Protein AF-A0A1F7PL13-F1 (afdb_monomer)

Sequence (61 aa):
MRRRVDLRAGMAVQGVPVCTIVHGRVVMRDGRLLGPPGWGRPVSPAVPAADGREAARARHA

pLDDT: mean 84.4, std 16.2, range [50.12, 98.5]

Secondary structure (DSSP, 8-state):
-PPP--TTTT---S---SEEEETTEEEEETTEE-PPTT-----PPPPPP--HHHHHHTT--

Solvent-accessible surface area (backbone atoms only — not comparable to full-atom values): 4408 Å² total; per-residue (Å²): 136,83,86,87,82,63,99,62,72,90,66,87,75,89,81,75,75,57,64,43,73,58,97,92,36,73,31,30,46,75,84,39,80,64,56,60,90,77,75,72,74,96,76,81,80,75,74,72,73,74,55,70,63,63,65,54,56,66,76,77,111

Radius of gyration: 21.25 Å; Cα contacts (8 Å, |Δi|>4): 31; chains: 1; bounding box: 35×42×53 Å

Mean predicted aligned error: 10.83 Å

Structure (mmCIF, N/CA/C/O backbone):
data_AF-A0A1F7PL13-F1
#
_entry.id   AF-A0A1F7PL13-F1
#
loop_
_atom_site.group_PDB
_atom_site.id
_atom_site.type_symbol
_atom_site.label_atom_id
_atom_site.label_alt_id
_atom_site.label_comp_id
_atom_site.label_asym_id
_atom_site.label_entity_id
_atom_site.label_seq_id
_atom_site.pdbx_PDB_ins_code
_atom_site.Cartn_x
_atom_site.Cartn_y
_atom_site.Cartn_z
_atom_site.occupancy
_atom_site.B_iso_or_equiv
_atom_site.auth_seq_id
_atom_site.auth_comp_id
_atom_site.auth_asym_id
_atom_site.auth_atom_id
_atom_site.pdbx_PDB_model_num
ATOM 1 N N . MET A 1 1 ? 17.567 -0.475 25.566 1.00 52.12 1 MET A N 1
ATOM 2 C CA . MET A 1 1 ? 16.288 -0.501 24.816 1.00 52.12 1 MET A CA 1
ATOM 3 C C . MET A 1 1 ? 16.024 0.906 24.277 1.00 52.12 1 MET A C 1
ATOM 5 O O . MET A 1 1 ? 15.983 1.828 25.079 1.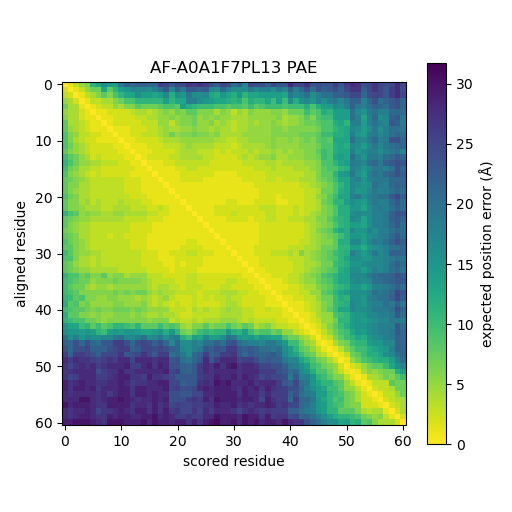00 52.12 1 MET A O 1
ATOM 9 N N . ARG A 1 2 ? 15.961 1.126 22.953 1.00 75.31 2 ARG A N 1
ATOM 10 C CA . ARG A 1 2 ? 15.696 2.468 22.382 1.00 75.31 2 ARG A CA 1
ATOM 11 C C . ARG A 1 2 ? 14.185 2.719 22.349 1.00 75.31 2 ARG A C 1
ATOM 13 O O . ARG A 1 2 ? 13.449 1.847 21.891 1.00 75.31 2 ARG A O 1
ATOM 20 N N . ARG A 1 3 ? 13.720 3.885 22.817 1.00 80.69 3 ARG A N 1
ATOM 21 C CA . ARG A 1 3 ? 12.312 4.287 22.646 1.00 80.69 3 ARG A CA 1
ATOM 22 C C . ARG A 1 3 ? 12.031 4.496 21.159 1.00 80.69 3 ARG A C 1
ATOM 24 O O . ARG A 1 3 ? 12.802 5.166 20.478 1.00 80.69 3 ARG A O 1
ATOM 31 N N . ARG A 1 4 ? 10.932 3.920 20.668 1.00 84.25 4 ARG A N 1
ATOM 32 C CA . ARG A 1 4 ? 10.384 4.248 19.349 1.00 84.25 4 ARG A CA 1
ATOM 33 C C . ARG A 1 4 ? 9.550 5.513 19.495 1.00 84.25 4 ARG A C 1
ATOM 35 O O . ARG A 1 4 ? 8.725 5.594 20.400 1.00 84.25 4 ARG A O 1
ATOM 42 N N . VAL A 1 5 ? 9.800 6.484 18.631 1.00 89.44 5 VAL A N 1
ATOM 43 C CA . VAL A 1 5 ? 9.059 7.742 18.571 1.00 89.44 5 VAL A CA 1
ATOM 44 C C . VAL A 1 5 ? 8.517 7.863 17.158 1.00 89.44 5 VAL A C 1
ATOM 46 O O . VAL A 1 5 ? 9.254 7.645 16.199 1.00 89.44 5 VAL A O 1
ATOM 49 N N . ASP A 1 6 ? 7.236 8.190 17.049 1.00 92.56 6 ASP A N 1
ATOM 50 C CA . ASP A 1 6 ? 6.597 8.580 15.801 1.00 92.56 6 ASP A CA 1
ATOM 51 C C . ASP A 1 6 ? 6.186 10.045 15.949 1.00 92.56 6 ASP A C 1
ATOM 53 O O . ASP A 1 6 ? 5.416 10.395 16.844 1.00 92.56 6 ASP A O 1
ATOM 57 N N . LEU A 1 7 ? 6.729 10.901 15.082 1.00 94.75 7 LEU A N 1
ATOM 58 C CA . LEU A 1 7 ? 6.468 12.342 15.077 1.00 94.75 7 LEU A CA 1
ATOM 59 C C . LEU A 1 7 ? 4.989 12.674 14.847 1.00 94.75 7 LEU A C 1
ATOM 61 O O . LEU A 1 7 ? 4.567 13.796 15.114 1.00 94.75 7 LEU A O 1
ATOM 65 N N . ARG A 1 8 ? 4.215 11.723 14.317 1.00 94.19 8 ARG A N 1
ATOM 66 C CA . ARG A 1 8 ? 2.805 11.890 13.970 1.00 94.19 8 ARG A CA 1
ATOM 67 C C . ARG A 1 8 ? 1.850 11.112 14.868 1.00 94.19 8 ARG A C 1
ATOM 69 O O . ARG A 1 8 ? 0.652 11.086 14.586 1.00 94.19 8 ARG A O 1
ATOM 76 N N . ALA A 1 9 ? 2.345 10.504 15.945 1.00 93.50 9 ALA A N 1
ATOM 77 C CA . ALA A 1 9 ? 1.505 9.767 16.881 1.00 93.50 9 ALA A CA 1
ATOM 78 C C . ALA A 1 9 ? 0.349 10.641 17.405 1.00 93.50 9 ALA A C 1
ATOM 80 O O . ALA A 1 9 ? 0.565 11.734 17.921 1.00 93.50 9 ALA A O 1
ATOM 81 N N . GLY A 1 10 ? -0.883 10.145 17.272 1.00 94.50 10 GLY A N 1
ATOM 82 C CA . GLY A 1 10 ? -2.092 10.823 17.753 1.00 94.50 10 GLY A CA 1
ATOM 83 C C . GLY A 1 10 ? -2.712 11.838 16.787 1.00 94.50 10 GLY A C 1
ATOM 84 O O . GLY A 1 10 ? -3.786 12.356 17.084 1.00 94.50 10 GLY A O 1
ATOM 85 N N . MET A 1 11 ? -2.105 12.109 15.628 1.00 97.19 11 MET A N 1
ATOM 86 C CA . MET A 1 11 ? -2.743 12.958 14.619 1.00 97.19 11 MET A CA 1
ATOM 87 C C . MET A 1 11 ? -3.858 12.211 13.880 1.00 97.19 11 MET A C 1
ATOM 89 O O . MET A 1 11 ? -3.642 11.125 13.341 1.00 97.19 11 MET A O 1
ATOM 93 N N . ALA A 1 12 ? -5.042 12.822 13.805 1.00 96.81 12 ALA A N 1
ATOM 94 C CA . ALA A 1 12 ? -6.120 12.351 12.943 1.00 96.81 12 ALA A CA 1
ATOM 95 C C . ALA A 1 12 ? -5.787 12.633 11.469 1.00 96.81 12 ALA A C 1
ATOM 97 O O . ALA A 1 12 ? -5.252 13.690 11.132 1.00 96.81 12 ALA A O 1
ATOM 98 N N . VAL A 1 13 ? -6.131 11.696 10.587 1.00 96.06 13 VAL A N 1
ATOM 99 C CA . VAL A 1 13 ? -5.955 11.830 9.135 1.00 96.06 13 VAL A CA 1
ATOM 100 C C . VAL A 1 13 ? -7.285 11.627 8.425 1.00 96.06 13 VAL A C 1
ATOM 102 O O . VAL A 1 13 ? -8.152 10.896 8.904 1.00 96.06 13 VAL A O 1
ATOM 105 N N . GLN A 1 14 ? -7.445 12.270 7.273 1.00 97.50 14 GLN A N 1
ATOM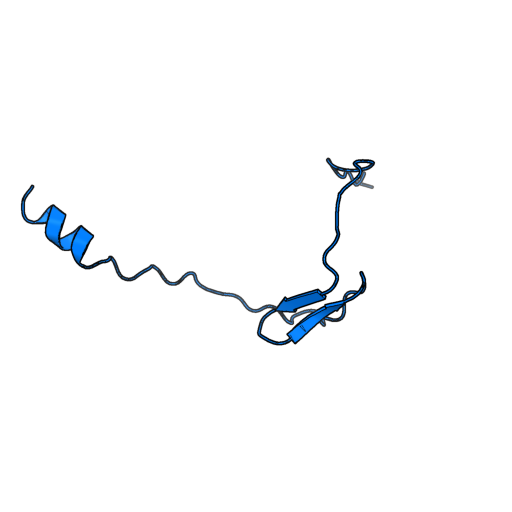 106 C CA . GLN A 1 14 ? -8.596 12.064 6.403 1.00 97.50 14 GLN A CA 1
ATOM 107 C C . GLN A 1 14 ? -8.196 11.139 5.256 1.00 97.50 14 GLN A C 1
ATOM 109 O O . GLN A 1 14 ? -7.406 11.509 4.391 1.00 97.50 14 GLN A O 1
ATOM 114 N N . GLY A 1 15 ? -8.759 9.931 5.269 1.00 95.75 15 GLY A N 1
ATOM 115 C CA . GLY A 1 15 ? -8.490 8.900 4.273 1.00 95.75 15 GLY A CA 1
ATOM 116 C C . GLY A 1 15 ? -7.237 8.074 4.564 1.00 95.75 15 GLY A C 1
ATOM 117 O O . GLY A 1 15 ? -6.269 8.529 5.170 1.00 95.75 15 GLY A O 1
ATOM 118 N N . VAL A 1 16 ? -7.278 6.822 4.114 1.00 96.12 16 VAL A N 1
ATOM 119 C CA . VAL A 1 16 ? -6.156 5.880 4.153 1.00 96.12 16 VAL A CA 1
ATOM 120 C C . VAL A 1 16 ? -6.116 5.101 2.838 1.00 96.12 16 VAL A C 1
ATOM 122 O O . VAL A 1 16 ? -7.164 4.925 2.208 1.00 96.12 16 VAL A O 1
ATOM 125 N N . PRO A 1 17 ? -4.945 4.616 2.391 1.00 97.25 17 PRO A N 1
ATOM 126 C CA . PRO A 1 17 ? -4.887 3.810 1.182 1.00 97.25 17 PRO A CA 1
ATOM 127 C C . PRO A 1 17 ? -5.637 2.485 1.385 1.00 97.25 17 PRO A C 1
ATOM 129 O O . PRO A 1 17 ? -5.323 1.715 2.290 1.00 97.25 17 PRO A O 1
ATOM 132 N N . VAL A 1 18 ? -6.607 2.198 0.515 1.00 98.19 18 VAL A N 1
ATOM 133 C CA . VAL A 1 18 ? -7.320 0.905 0.494 1.00 98.19 18 VAL A CA 1
ATOM 134 C C . VAL A 1 18 ? -6.526 -0.179 -0.241 1.00 98.19 18 VAL 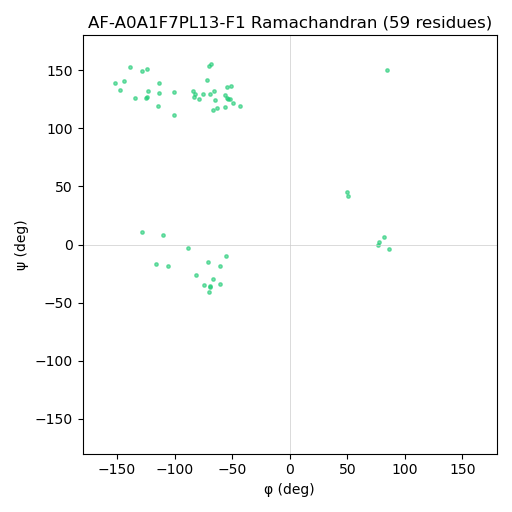A C 1
ATOM 136 O O . VAL A 1 18 ? -6.665 -1.365 0.043 1.00 98.19 18 VAL A O 1
ATOM 139 N N . CYS A 1 19 ? -5.654 0.214 -1.174 1.00 98.31 19 CYS A N 1
ATOM 140 C CA . CYS A 1 19 ? -4.827 -0.689 -1.966 1.00 98.31 19 CYS A CA 1
ATOM 141 C C . CYS A 1 19 ? -3.527 0.002 -2.390 1.00 98.31 19 CYS A C 1
ATOM 143 O O . CYS A 1 19 ? -3.550 1.150 -2.833 1.00 98.31 19 CYS A O 1
ATOM 145 N N . THR A 1 20 ? -2.414 -0.727 -2.324 1.00 98.31 20 THR A N 1
ATOM 146 C CA . THR A 1 20 ? -1.115 -0.292 -2.855 1.00 98.31 20 THR A CA 1
ATOM 147 C C . THR A 1 20 ? -0.605 -1.334 -3.839 1.00 98.31 20 THR A C 1
ATOM 149 O O . THR A 1 20 ? -0.511 -2.519 -3.505 1.00 98.31 20 THR A O 1
ATOM 152 N N . ILE A 1 21 ? -0.258 -0.892 -5.049 1.00 97.56 21 ILE A N 1
ATOM 153 C CA . ILE A 1 21 ? 0.262 -1.736 -6.129 1.00 97.56 21 ILE A CA 1
ATOM 154 C C . ILE A 1 21 ? 1.710 -1.341 -6.405 1.00 97.56 21 ILE A C 1
ATOM 156 O O . ILE A 1 21 ? 2.014 -0.166 -6.587 1.00 97.56 21 ILE A O 1
ATOM 160 N N . VAL A 1 22 ? 2.602 -2.327 -6.454 1.00 97.00 22 VAL A N 1
ATOM 161 C CA . VAL A 1 22 ? 4.034 -2.139 -6.713 1.00 97.00 22 VAL A CA 1
ATOM 162 C C . VAL A 1 22 ? 4.475 -3.184 -7.733 1.00 97.00 22 VAL A C 1
ATOM 164 O O . VAL A 1 22 ? 4.236 -4.374 -7.533 1.00 97.00 22 VAL A O 1
ATOM 167 N N . HIS A 1 23 ? 5.095 -2.747 -8.835 1.00 93.06 23 HIS A N 1
ATOM 168 C CA . HIS A 1 23 ? 5.488 -3.613 -9.960 1.00 93.06 23 HIS A CA 1
ATOM 169 C C . HIS A 1 23 ? 4.335 -4.506 -10.477 1.00 93.06 23 HIS A C 1
ATOM 171 O O . HIS A 1 23 ? 4.521 -5.690 -10.737 1.00 93.06 23 HIS A O 1
ATOM 177 N N . GLY A 1 24 ? 3.121 -3.947 -10.580 1.00 94.94 24 GLY A N 1
ATOM 178 C CA . GLY A 1 24 ? 1.932 -4.655 -11.079 1.00 94.94 24 GLY A CA 1
ATOM 179 C C . GLY A 1 24 ? 1.274 -5.621 -10.086 1.00 94.94 24 GLY A C 1
ATOM 180 O O . GLY A 1 24 ? 0.277 -6.251 -10.427 1.00 94.94 24 GLY A O 1
ATOM 181 N N . ARG A 1 25 ? 1.782 -5.732 -8.851 1.00 95.50 25 ARG A N 1
ATOM 182 C CA . ARG A 1 25 ? 1.23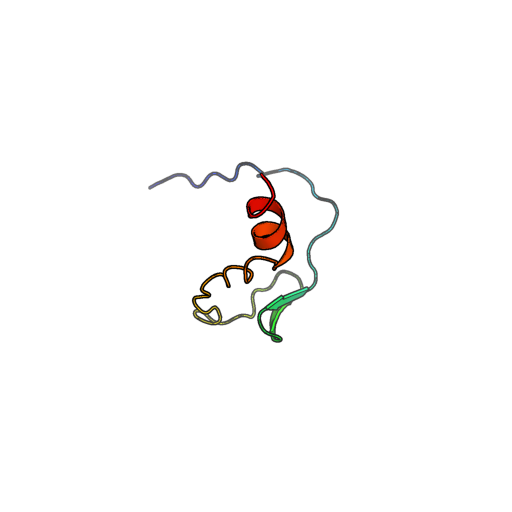8 -6.616 -7.811 1.00 95.50 25 ARG A CA 1
ATOM 183 C C . ARG A 1 25 ? 0.646 -5.821 -6.653 1.00 95.50 25 ARG A C 1
ATOM 185 O O . ARG A 1 25 ? 1.253 -4.857 -6.194 1.00 95.50 25 ARG A O 1
ATOM 192 N N . VAL A 1 26 ? -0.498 -6.264 -6.131 1.00 97.75 26 VAL A N 1
ATOM 193 C CA . VAL A 1 26 ? -1.050 -5.752 -4.867 1.00 97.75 26 VAL A CA 1
ATOM 194 C C . VAL A 1 26 ? -0.124 -6.163 -3.719 1.00 97.75 26 VAL A C 1
ATOM 196 O O . VAL A 1 26 ? 0.033 -7.352 -3.440 1.00 97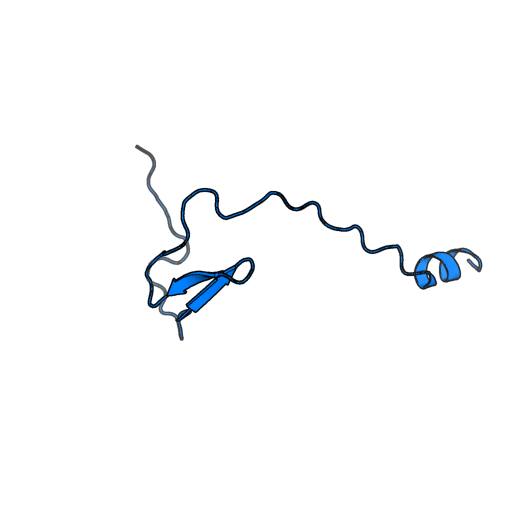.75 26 VAL A O 1
ATOM 199 N N . VAL A 1 27 ? 0.490 -5.181 -3.060 1.00 97.94 27 VAL A N 1
ATOM 200 C CA . VAL A 1 27 ? 1.394 -5.400 -1.914 1.00 97.94 27 VAL A CA 1
ATOM 201 C C . VAL A 1 27 ? 0.764 -5.022 -0.583 1.00 97.94 27 VAL A C 1
ATOM 203 O O . VAL A 1 27 ? 1.231 -5.482 0.455 1.00 97.94 27 VAL A O 1
ATOM 206 N N . MET A 1 28 ? -0.302 -4.226 -0.598 1.00 98.50 28 MET A N 1
ATOM 207 C CA . MET A 1 28 ? -1.108 -3.919 0.577 1.00 98.50 28 MET A CA 1
ATOM 208 C C . MET A 1 28 ? -2.573 -3.804 0.171 1.00 98.50 28 MET A C 1
ATOM 210 O O . MET A 1 28 ? -2.866 -3.230 -0.881 1.00 98.50 28 MET A O 1
ATOM 214 N N . ARG A 1 29 ? -3.481 -4.317 1.002 1.00 98.31 29 ARG A N 1
ATOM 215 C CA . ARG A 1 29 ? -4.926 -4.151 0.829 1.00 98.31 29 ARG A CA 1
ATOM 216 C C . ARG A 1 29 ? -5.632 -4.094 2.176 1.00 98.31 29 ARG A C 1
ATOM 218 O O . ARG A 1 29 ? -5.330 -4.909 3.045 1.00 98.31 29 ARG A O 1
ATOM 225 N N . ASP A 1 30 ? -6.525 -3.121 2.342 1.00 97.81 30 ASP A N 1
ATOM 226 C CA . ASP A 1 30 ? -7.349 -2.933 3.544 1.00 97.81 30 ASP A CA 1
ATOM 227 C C . ASP A 1 30 ? -6.516 -2.966 4.844 1.00 97.81 30 ASP A C 1
ATOM 229 O O . ASP A 1 30 ? -6.823 -3.666 5.807 1.00 97.81 30 ASP A O 1
ATOM 233 N N . GLY A 1 31 ? -5.377 -2.260 4.836 1.00 97.00 31 GLY A N 1
ATOM 234 C CA . GLY A 1 31 ? -4.439 -2.184 5.964 1.00 97.00 31 GLY A CA 1
ATOM 235 C C . GLY A 1 31 ? -3.546 -3.415 6.175 1.00 97.00 31 GLY A C 1
ATOM 236 O O . GLY A 1 31 ? -2.715 -3.412 7.082 1.00 97.00 31 GLY A O 1
ATOM 237 N N . ARG A 1 32 ? -3.663 -4.464 5.351 1.00 97.44 32 ARG A N 1
ATOM 238 C CA . ARG A 1 32 ? -2.852 -5.688 5.458 1.00 97.44 32 ARG A CA 1
ATOM 239 C C . ARG A 1 32 ? -1.724 -5.680 4.439 1.00 97.44 32 ARG A C 1
ATOM 241 O O . ARG A 1 32 ? -1.961 -5.465 3.252 1.00 97.44 32 ARG A O 1
ATOM 248 N N . LEU A 1 33 ? -0.504 -5.962 4.890 1.00 96.75 33 LEU A N 1
ATOM 249 C CA . LEU A 1 33 ? 0.645 -6.161 4.010 1.00 96.75 33 LEU A CA 1
ATOM 250 C C . LEU A 1 33 ? 0.593 -7.573 3.406 1.00 96.75 33 LEU A C 1
ATOM 252 O O . LEU A 1 33 ? 0.502 -8.560 4.132 1.00 96.75 33 LEU A O 1
ATOM 256 N N . LEU A 1 34 ? 0.636 -7.653 2.078 1.00 97.00 34 LEU A N 1
ATOM 257 C CA . LEU A 1 34 ? 0.544 -8.884 1.283 1.00 97.00 34 LEU A CA 1
ATOM 258 C C . LEU A 1 34 ? 1.825 -9.166 0.480 1.00 97.00 34 LEU A C 1
ATOM 260 O O . LEU A 1 34 ? 2.018 -10.276 -0.015 1.00 97.00 34 LEU A O 1
ATOM 264 N N . GLY A 1 35 ? 2.685 -8.157 0.306 1.00 92.62 35 GLY A N 1
ATOM 265 C CA . GLY A 1 35 ? 3.960 -8.303 -0.390 1.00 92.62 35 GLY A CA 1
ATOM 266 C C . GLY A 1 35 ? 4.943 -9.164 0.416 1.00 92.62 35 GLY A C 1
ATOM 267 O O . GLY A 1 35 ? 5.147 -8.879 1.598 1.00 92.62 35 GLY A O 1
ATOM 268 N N . PRO A 1 36 ? 5.573 -10.191 -0.183 1.00 93.06 36 PRO A N 1
ATOM 269 C CA . PRO A 1 36 ? 6.592 -10.972 0.507 1.00 93.06 36 PRO A CA 1
ATOM 270 C C . PRO A 1 36 ? 7.873 -10.144 0.717 1.00 93.06 36 PRO A C 1
ATOM 272 O O . PRO A 1 36 ? 8.167 -9.243 -0.082 1.00 93.06 36 PRO A O 1
ATOM 275 N N . PRO A 1 37 ? 8.677 -10.459 1.749 1.00 94.81 37 PRO A N 1
ATOM 276 C CA . PRO A 1 37 ? 10.023 -9.911 1.878 1.00 94.81 37 PRO A CA 1
ATOM 277 C C . PRO A 1 37 ? 10.824 -10.108 0.585 1.00 94.81 37 PRO A C 1
ATOM 279 O O . PRO A 1 37 ? 10.771 -11.171 -0.028 1.00 94.81 37 PRO A O 1
ATOM 282 N N . GLY A 1 38 ? 11.553 -9.074 0.160 1.00 93.25 38 GLY A N 1
ATOM 283 C CA . GLY A 1 38 ? 12.361 -9.122 -1.063 1.00 93.25 38 GLY A CA 1
ATOM 284 C C . GLY A 1 38 ? 11.605 -8.875 -2.376 1.00 93.25 38 GLY A C 1
ATOM 285 O O . GLY A 1 38 ? 12.218 -8.981 -3.429 1.00 93.25 38 GLY A O 1
ATOM 286 N N . TRP A 1 39 ? 10.313 -8.512 -2.356 1.00 94.00 39 TRP A N 1
ATOM 287 C CA . TRP A 1 39 ? 9.573 -8.148 -3.583 1.00 94.00 39 TRP A CA 1
ATOM 288 C C . TRP A 1 39 ? 10.165 -6.937 -4.327 1.00 94.00 39 TRP A C 1
ATOM 290 O O . TRP A 1 39 ? 10.098 -6.854 -5.552 1.00 94.00 39 TRP A O 1
ATOM 300 N N . GLY A 1 40 ? 10.723 -5.976 -3.586 1.00 92.56 40 GLY A N 1
ATOM 301 C CA . GLY A 1 40 ? 11.400 -4.825 -4.175 1.00 92.56 40 GLY A CA 1
ATOM 302 C C . GLY A 1 40 ? 12.697 -5.224 -4.877 1.00 92.56 40 GLY A C 1
ATOM 303 O O . GLY A 1 40 ? 13.335 -6.210 -4.520 1.00 92.56 40 GLY A O 1
ATOM 304 N N . ARG A 1 41 ? 13.123 -4.414 -5.848 1.00 91.19 41 ARG A N 1
ATOM 30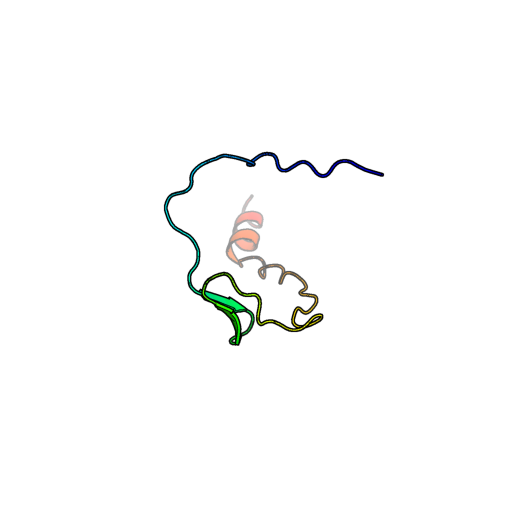5 C CA . ARG A 1 41 ? 14.424 -4.563 -6.508 1.00 91.19 41 ARG A CA 1
ATOM 306 C C . ARG A 1 41 ? 15.193 -3.243 -6.485 1.00 91.19 41 ARG A C 1
ATOM 308 O O . ARG A 1 41 ? 14.552 -2.192 -6.539 1.00 91.19 41 ARG A O 1
ATOM 315 N N . PRO A 1 42 ? 16.534 -3.271 -6.449 1.00 92.81 42 PRO A N 1
ATOM 316 C CA . PRO A 1 42 ? 17.334 -2.081 -6.694 1.00 92.81 42 PRO A CA 1
ATOM 317 C C . PRO A 1 42 ? 16.954 -1.458 -8.039 1.00 92.81 42 PRO A C 1
ATOM 319 O O . PRO A 1 42 ? 16.795 -2.163 -9.038 1.00 92.81 42 PRO A O 1
ATOM 322 N N . VAL A 1 43 ? 16.798 -0.139 -8.058 1.00 88.44 43 VAL A N 1
ATOM 323 C CA . VAL A 1 43 ? 16.583 0.630 -9.282 1.00 88.44 43 VAL A CA 1
ATOM 324 C C . VAL A 1 43 ? 17.655 1.704 -9.359 1.00 88.44 43 VAL A C 1
ATOM 326 O O . VAL A 1 43 ? 17.836 2.472 -8.417 1.00 88.44 43 VAL A O 1
ATOM 329 N N . SER A 1 44 ? 18.373 1.748 -10.477 1.00 88.19 44 SER A N 1
ATOM 330 C CA . SER A 1 44 ? 19.220 2.890 -10.800 1.00 88.19 44 SER A CA 1
ATOM 331 C C . SER A 1 44 ? 18.328 3.953 -11.430 1.00 88.19 44 SER A C 1
ATOM 333 O O . SER A 1 44 ? 17.612 3.628 -12.384 1.00 88.19 44 SER A O 1
ATOM 335 N N . PRO A 1 45 ? 18.331 5.198 -10.926 1.00 83.50 45 PRO A N 1
ATOM 336 C CA . PRO A 1 45 ? 17.667 6.291 -11.613 1.00 83.50 45 PRO A CA 1
ATOM 337 C C . PRO A 1 45 ? 18.193 6.339 -13.044 1.00 83.50 45 PRO A C 1
ATOM 339 O O . PRO A 1 45 ? 19.406 6.398 -13.258 1.00 83.50 45 PRO A O 1
ATOM 342 N N . ALA A 1 46 ? 17.298 6.289 -14.027 1.00 75.38 46 ALA A N 1
ATOM 343 C CA . ALA A 1 46 ? 17.687 6.697 -15.361 1.00 75.38 46 ALA A CA 1
ATOM 344 C C . ALA A 1 46 ? 18.052 8.177 -15.243 1.00 75.38 46 ALA A C 1
ATOM 346 O O . ALA A 1 46 ? 17.201 8.986 -14.870 1.00 75.38 46 ALA A O 1
ATOM 347 N N . VAL A 1 47 ? 19.311 8.528 -15.513 1.00 70.06 47 VAL A N 1
ATOM 348 C CA . VAL A 1 47 ? 19.631 9.916 -15.843 1.00 70.06 47 VAL A CA 1
ATOM 349 C C . VAL A 1 47 ? 18.730 10.221 -17.037 1.00 70.06 47 VAL A C 1
ATOM 351 O O . VAL A 1 47 ? 18.822 9.490 -18.031 1.00 70.06 47 VAL A O 1
ATOM 354 N N . PRO A 1 48 ? 17.799 11.189 -16.945 1.00 64.62 48 PRO A N 1
ATOM 355 C CA . PRO A 1 48 ? 17.076 11.613 -18.129 1.00 64.62 48 PRO A CA 1
ATOM 356 C C . PRO A 1 48 ? 18.149 11.932 -19.162 1.00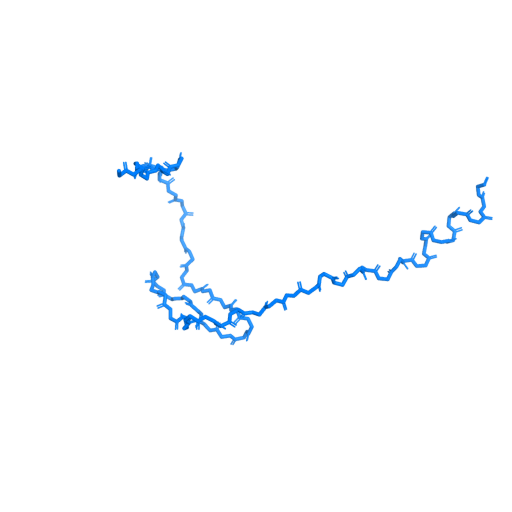 64.62 48 PRO A C 1
ATOM 358 O O . PRO A 1 48 ? 19.083 12.669 -18.841 1.00 64.62 48 PRO A O 1
ATOM 361 N N . ALA A 1 49 ? 18.086 11.323 -20.350 1.00 62.75 49 ALA A N 1
ATOM 362 C CA . ALA A 1 49 ? 18.953 11.759 -21.435 1.00 62.75 49 ALA A CA 1
ATOM 363 C C . ALA A 1 49 ? 18.793 13.276 -21.492 1.00 62.75 49 ALA A C 1
ATOM 365 O O . ALA A 1 49 ? 17.646 13.725 -21.565 1.00 62.75 49 ALA A O 1
ATOM 366 N N . ALA A 1 50 ? 19.901 14.019 -21.337 1.00 64.00 50 ALA A N 1
ATOM 367 C CA . ALA A 1 50 ? 19.879 15.474 -21.374 1.00 64.00 50 ALA A CA 1
ATOM 368 C 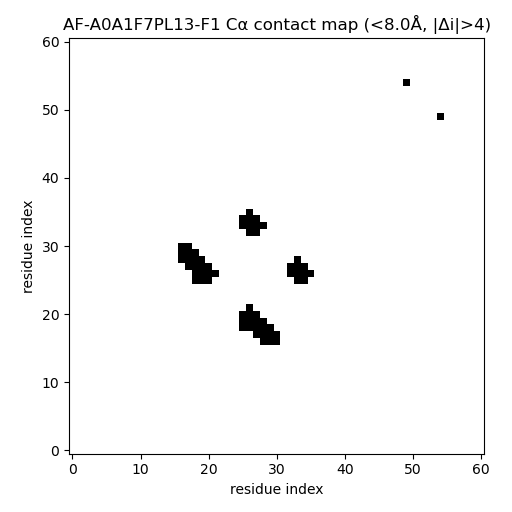C . ALA A 1 50 ? 18.967 15.850 -22.532 1.00 64.00 50 ALA A C 1
ATOM 370 O O . ALA A 1 50 ? 19.170 15.370 -23.658 1.00 64.00 50 ALA A O 1
ATOM 371 N N . ASP A 1 51 ? 17.885 16.565 -22.242 1.00 63.50 51 ASP A N 1
ATOM 372 C CA . ASP A 1 51 ? 17.010 16.975 -23.312 1.00 63.50 51 ASP A CA 1
ATOM 373 C C . ASP A 1 51 ? 17.904 17.750 -24.283 1.00 63.50 51 ASP A C 1
ATOM 375 O O . ASP A 1 51 ? 18.686 18.615 -23.891 1.00 63.50 51 ASP A O 1
ATOM 379 N N . GLY A 1 52 ? 17.875 17.410 -25.574 1.00 59.25 52 GLY A N 1
ATOM 380 C CA . GLY A 1 52 ? 18.758 18.057 -26.557 1.00 59.25 52 GLY A CA 1
ATOM 381 C C . GLY A 1 52 ? 18.626 19.593 -26.578 1.00 59.25 52 GLY A C 1
ATOM 382 O O . GLY A 1 52 ? 19.437 20.277 -27.195 1.00 59.25 52 GLY A O 1
ATOM 383 N N . ARG A 1 53 ? 17.621 20.136 -25.876 1.00 61.81 53 ARG A N 1
ATOM 384 C CA . ARG A 1 53 ? 17.376 21.552 -25.610 1.00 61.81 53 ARG A CA 1
ATOM 385 C C . ARG A 1 53 ? 18.410 22.175 -24.664 1.00 61.81 53 ARG A C 1
ATOM 387 O O . ARG A 1 53 ? 18.792 23.318 -24.906 1.00 61.81 53 ARG A O 1
ATOM 394 N N . GLU A 1 54 ? 18.897 21.461 -23.648 1.00 57.84 54 GLU A N 1
ATOM 395 C CA . GLU A 1 54 ? 19.933 21.974 -22.738 1.00 57.84 54 GLU A CA 1
ATOM 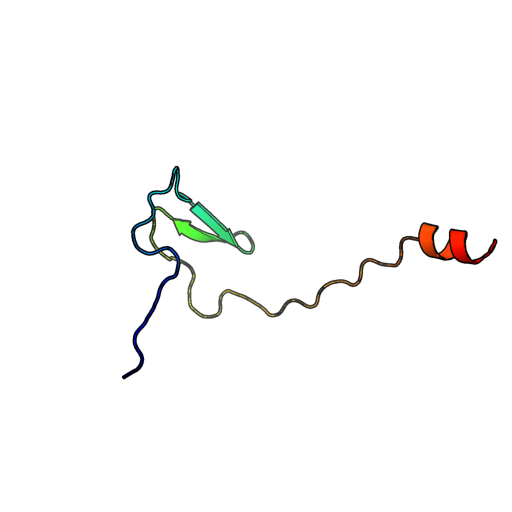396 C C . GLU A 1 54 ? 21.288 22.088 -23.458 1.00 57.84 54 GLU A C 1
ATOM 398 O O . GLU A 1 54 ? 21.947 23.127 -23.401 1.00 57.84 54 GLU A O 1
ATOM 403 N N . ALA A 1 55 ? 21.629 21.096 -24.289 1.00 55.91 55 ALA A N 1
ATOM 404 C CA . ALA A 1 55 ? 22.805 21.146 -25.163 1.00 55.91 55 ALA A CA 1
ATOM 405 C C . ALA A 1 55 ? 22.705 22.214 -26.274 1.00 55.91 55 ALA A C 1
ATOM 407 O O . ALA A 1 55 ? 23.730 22.739 -26.710 1.00 55.91 55 ALA A O 1
ATOM 408 N N . ALA A 1 56 ? 21.495 22.544 -26.743 1.00 56.81 56 ALA A N 1
ATOM 409 C CA . ALA A 1 56 ? 21.273 23.589 -27.746 1.00 56.81 56 ALA A CA 1
ATOM 410 C C . ALA A 1 56 ? 21.425 25.009 -27.170 1.00 56.81 56 ALA A C 1
ATOM 412 O O . ALA A 1 56 ? 21.936 25.889 -27.859 1.00 56.81 56 ALA A O 1
ATOM 413 N N . ARG A 1 57 ? 21.042 25.240 -25.905 1.00 57.09 57 ARG A N 1
ATOM 414 C CA . ARG A 1 57 ? 21.225 26.544 -25.238 1.00 57.09 57 ARG A CA 1
ATOM 415 C C . ARG A 1 57 ? 22.692 26.871 -24.958 1.00 57.09 57 ARG A C 1
ATOM 417 O O . ARG A 1 57 ? 23.082 28.023 -25.096 1.00 57.09 57 ARG A O 1
ATOM 424 N N . ALA A 1 58 ? 23.507 25.871 -24.628 1.00 55.28 58 ALA A N 1
ATOM 425 C CA . ALA A 1 58 ? 24.926 26.063 -24.318 1.00 55.28 58 ALA A CA 1
ATOM 426 C C . ALA A 1 58 ? 25.806 26.422 -25.535 1.00 55.28 58 ALA A C 1
ATOM 428 O O . ALA A 1 58 ? 26.934 26.858 -25.357 1.00 55.28 58 ALA A O 1
ATOM 429 N N . ARG A 1 59 ? 25.322 26.240 -26.773 1.00 54.22 59 ARG A N 1
ATOM 430 C CA . ARG A 1 59 ? 26.088 26.521 -28.009 1.00 54.22 59 ARG A CA 1
ATOM 431 C C . ARG A 1 59 ? 25.956 27.962 -28.517 1.00 54.22 59 ARG A C 1
ATOM 433 O O . ARG A 1 59 ? 26.573 28.303 -29.522 1.00 54.22 59 ARG A O 1
ATOM 440 N N . HIS A 1 60 ? 25.135 28.775 -27.855 1.00 55.94 60 HIS A N 1
ATOM 441 C CA . HIS A 1 60 ? 24.843 30.163 -28.228 1.00 55.94 60 HIS A CA 1
ATOM 442 C C . HIS A 1 60 ? 25.041 31.156 -27.067 1.00 55.94 60 HIS A C 1
ATOM 444 O O . HIS A 1 60 ? 24.615 32.304 -27.181 1.00 55.94 60 HIS A O 1
ATOM 450 N N . ALA A 1 61 ? 25.650 30.707 -25.966 1.00 50.12 61 ALA A N 1
ATOM 451 C CA . ALA A 1 61 ? 26.128 31.541 -24.863 1.00 50.12 61 ALA A CA 1
ATOM 452 C C . ALA A 1 61 ? 27.649 31.693 -24.976 1.00 50.12 61 ALA A C 1
ATOM 454 O O . ALA A 1 61 ? 28.143 32.793 -24.652 1.00 50.12 61 ALA A O 1
#

Foldseek 3Di:
DDDDDDPCPPDDDDDDDQFDADPNDTQDHNRDGDDDPPPDDDDDPDPPPPDVVVVVVVVPD